Protein AF-A0A3B9KKQ2-F1 (afdb_monomer)

Radius of gyration: 19.13 Å; Cα contacts (8 Å, |Δi|>4): 132; chains: 1; bounding box: 56×19×52 Å

Mean predicted aligned error: 7.66 Å

Solvent-accessible surface area (backbone atoms only — not comparable to full-atom values): 7294 Å² total; per-residue (Å²): 115,71,68,62,52,52,54,50,54,58,45,51,66,55,45,52,62,51,46,59,61,45,52,60,56,36,55,52,54,27,50,50,28,54,50,54,45,50,53,54,51,68,71,40,58,75,87,54,34,62,64,48,51,53,52,43,59,73,70,48,64,61,31,66,59,41,28,50,30,12,67,77,36,10,32,49,18,49,32,32,45,74,73,68,38,49,72,63,13,51,54,21,47,75,40,29,91,71,50,55,30,34,57,52,22,53,62,44,28,72,58,31,40,30,55,35,30,48,51,38,35,52,51,45,50,57,50,51,50,52,62,64,74,71,57,79,86,78,126

Structure (mmCIF, N/CA/C/O backbone):
data_AF-A0A3B9KKQ2-F1
#
_entry.id   AF-A0A3B9KKQ2-F1
#
loop_
_atom_site.group_PDB
_atom_site.id
_atom_site.type_symbol
_atom_site.label_atom_id
_atom_site.label_alt_id
_atom_site.label_comp_id
_atom_site.label_asym_id
_atom_site.label_entity_id
_atom_site.label_seq_id
_atom_site.pdbx_PDB_ins_code
_atom_site.Cartn_x
_atom_site.Cartn_y
_atom_site.Cartn_z
_atom_site.occupancy
_atom_site.B_iso_or_equiv
_atom_site.auth_seq_id
_atom_site.auth_comp_id
_atom_site.auth_asym_id
_atom_site.auth_atom_id
_atom_site.pdbx_PDB_model_num
ATOM 1 N N . MET A 1 1 ? 23.965 -4.608 -26.147 1.00 58.00 1 MET A N 1
ATOM 2 C CA . MET A 1 1 ? 24.424 -5.516 -25.067 1.00 58.00 1 MET A CA 1
ATOM 3 C C . MET A 1 1 ? 25.294 -4.781 -24.037 1.00 58.00 1 MET A C 1
ATOM 5 O O . MET A 1 1 ? 24.938 -4.797 -22.869 1.00 58.00 1 MET A O 1
ATOM 9 N N . MET A 1 2 ? 26.337 -4.043 -24.449 1.00 56.88 2 MET A N 1
ATOM 10 C CA . MET A 1 2 ? 27.232 -3.281 -23.548 1.00 56.88 2 MET A CA 1
ATOM 11 C C . MET A 1 2 ? 26.557 -2.102 -22.803 1.00 56.88 2 MET A C 1
ATOM 13 O O . MET A 1 2 ? 26.773 -1.895 -21.614 1.00 56.88 2 MET A O 1
ATOM 17 N N . THR A 1 3 ? 25.683 -1.351 -23.479 1.00 56.69 3 THR A N 1
ATOM 18 C CA . THR A 1 3 ? 24.988 -0.169 -22.925 1.00 56.69 3 THR A CA 1
ATOM 19 C C . THR A 1 3 ? 23.942 -0.512 -21.864 1.00 56.69 3 THR A C 1
ATOM 21 O O . THR A 1 3 ? 23.770 0.222 -20.895 1.00 56.69 3 THR A O 1
ATOM 24 N N . VAL A 1 4 ? 23.272 -1.656 -22.010 1.00 57.59 4 VAL A N 1
ATOM 25 C CA . VAL A 1 4 ? 22.282 -2.158 -21.044 1.00 57.59 4 VAL A CA 1
ATOM 26 C C . VAL A 1 4 ? 22.970 -2.567 -19.741 1.00 57.59 4 VAL A C 1
ATOM 28 O O . VAL A 1 4 ? 22.483 -2.250 -18.662 1.00 57.59 4 VAL A O 1
ATOM 31 N N . PHE A 1 5 ? 24.139 -3.202 -19.839 1.00 59.34 5 PHE A N 1
ATOM 32 C CA . PHE A 1 5 ? 24.921 -3.645 -18.685 1.00 59.34 5 PHE A CA 1
ATOM 33 C C . PHE A 1 5 ? 25.520 -2.471 -17.899 1.00 59.34 5 PHE A C 1
ATOM 35 O O . PHE A 1 5 ? 25.450 -2.434 -16.673 1.00 59.34 5 PHE A O 1
ATOM 42 N N . PHE A 1 6 ? 26.035 -1.462 -18.605 1.00 60.22 6 PHE A N 1
ATOM 43 C CA . PHE A 1 6 ? 26.550 -0.243 -17.980 1.00 60.22 6 PHE A CA 1
ATOM 44 C C . PHE A 1 6 ? 25.439 0.560 -17.283 1.00 60.22 6 PHE A C 1
ATOM 46 O O . PHE A 1 6 ? 25.603 0.993 -16.143 1.00 60.22 6 PHE A O 1
ATOM 53 N N . ALA A 1 7 ? 24.260 0.672 -17.909 1.00 58.16 7 ALA A N 1
ATOM 54 C CA . ALA A 1 7 ? 23.091 1.284 -17.283 1.00 58.16 7 ALA A CA 1
ATOM 55 C C . ALA A 1 7 ? 22.634 0.519 -16.028 1.00 58.16 7 ALA A C 1
ATOM 57 O O . ALA A 1 7 ? 22.201 1.140 -15.063 1.00 58.16 7 ALA A O 1
ATOM 58 N N . LEU A 1 8 ? 22.749 -0.811 -16.008 1.00 62.00 8 LEU A N 1
ATOM 59 C CA . LEU A 1 8 ? 22.417 -1.640 -14.846 1.00 62.00 8 LEU A CA 1
ATOM 60 C C . LEU A 1 8 ? 23.370 -1.446 -13.667 1.00 62.00 8 LEU A C 1
ATOM 62 O O . LEU A 1 8 ? 22.923 -1.363 -12.523 1.00 62.00 8 LEU A O 1
ATOM 66 N N . LEU A 1 9 ? 24.665 -1.334 -13.951 1.00 65.25 9 LEU A N 1
ATOM 67 C CA . LEU A 1 9 ? 25.703 -1.182 -12.935 1.00 65.25 9 LEU A CA 1
ATOM 68 C C . LEU A 1 9 ? 25.638 0.204 -12.280 1.00 65.25 9 LEU A C 1
ATOM 70 O O . LEU A 1 9 ? 25.595 0.304 -11.055 1.00 65.25 9 LEU A O 1
ATOM 74 N N . VAL A 1 10 ? 25.504 1.264 -13.084 1.00 62.69 10 VAL A N 1
ATOM 75 C CA . VAL A 1 10 ? 25.286 2.632 -12.579 1.00 62.69 10 VAL A CA 1
ATOM 76 C C . VAL A 1 10 ? 23.979 2.717 -11.772 1.00 62.69 10 VAL A C 1
ATOM 78 O O . VAL A 1 10 ? 23.928 3.384 -10.740 1.00 62.69 10 VAL A O 1
ATOM 81 N N . ARG A 1 11 ? 22.933 1.978 -12.172 1.00 63.66 11 ARG A N 1
ATOM 82 C CA . ARG A 1 11 ? 21.653 1.904 -11.443 1.00 63.66 11 ARG A CA 1
ATOM 83 C C . ARG A 1 11 ? 21.760 1.199 -10.095 1.00 63.66 11 ARG A C 1
ATOM 85 O O . ARG A 1 11 ? 21.171 1.689 -9.139 1.00 63.66 11 ARG A O 1
ATOM 92 N N . ALA A 1 12 ? 22.501 0.098 -9.982 1.00 67.19 12 ALA A N 1
ATOM 93 C CA . ALA A 1 12 ? 22.701 -0.576 -8.698 1.00 67.19 12 ALA A CA 1
ATOM 94 C C . ALA A 1 12 ? 23.424 0.340 -7.694 1.00 67.19 12 ALA A C 1
ATOM 96 O O . ALA A 1 12 ? 22.989 0.470 -6.551 1.00 67.19 12 ALA A O 1
ATOM 97 N 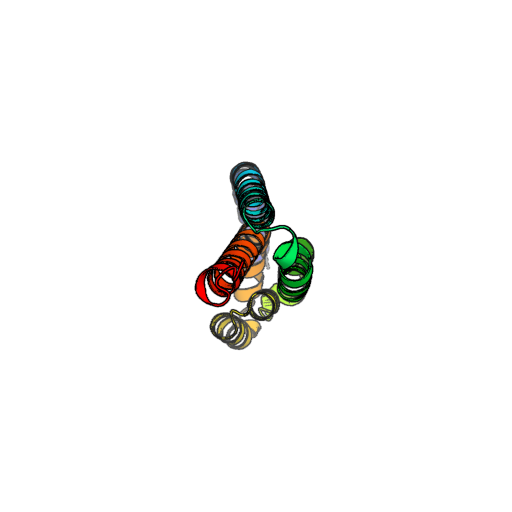N . VAL A 1 13 ? 24.460 1.051 -8.150 1.00 75.06 13 VAL A N 1
ATOM 98 C CA . VAL A 1 13 ? 25.261 1.960 -7.314 1.00 75.06 13 VAL A CA 1
ATOM 99 C C . VAL A 1 13 ? 24.451 3.162 -6.812 1.00 75.06 13 VAL A C 1
ATOM 101 O O . VAL A 1 13 ? 24.671 3.603 -5.690 1.00 75.06 13 VAL A O 1
ATOM 104 N N . VAL A 1 14 ? 23.482 3.660 -7.589 1.00 69.81 14 VAL A N 1
ATOM 105 C CA . VAL A 1 14 ? 22.593 4.769 -7.181 1.00 69.81 14 VAL A CA 1
ATOM 106 C C . VAL A 1 14 ? 21.409 4.282 -6.330 1.00 69.81 14 VAL A C 1
ATOM 108 O O . VAL A 1 14 ? 21.003 4.953 -5.381 1.00 69.81 14 VAL A O 1
ATOM 111 N N . MET A 1 15 ? 20.873 3.093 -6.616 1.00 66.12 15 MET A N 1
ATOM 112 C CA . MET A 1 15 ? 19.725 2.527 -5.897 1.00 66.12 15 MET A CA 1
ATOM 113 C C . MET A 1 15 ? 20.062 2.069 -4.478 1.00 66.12 15 MET A C 1
ATOM 115 O O . MET A 1 15 ? 19.216 2.198 -3.604 1.00 66.12 15 MET A O 1
ATOM 119 N N . ILE A 1 16 ? 21.269 1.562 -4.219 1.00 73.06 16 ILE A N 1
ATOM 120 C CA . ILE A 1 16 ? 21.693 1.091 -2.887 1.00 73.06 16 ILE A CA 1
ATOM 121 C C . ILE A 1 16 ? 21.696 2.212 -1.819 1.00 73.06 16 ILE A C 1
ATOM 123 O O . ILE A 1 16 ? 21.090 2.020 -0.762 1.00 73.06 16 ILE A O 1
ATOM 127 N N . PRO A 1 17 ? 22.309 3.392 -2.045 1.00 72.56 17 PRO A N 1
ATOM 128 C CA . PRO A 1 17 ? 22.261 4.489 -1.077 1.00 72.56 17 PRO A CA 1
ATOM 129 C C . PRO A 1 17 ? 20.850 5.079 -0.937 1.00 72.56 17 PRO A C 1
ATOM 131 O O . PRO A 1 17 ? 20.416 5.358 0.181 1.00 72.56 17 PRO A O 1
ATOM 134 N N . ILE A 1 18 ? 20.089 5.187 -2.033 1.00 68.75 18 ILE A N 1
ATOM 135 C CA . ILE A 1 18 ? 18.674 5.598 -1.991 1.00 68.75 18 ILE A CA 1
ATOM 136 C C . ILE A 1 18 ? 17.839 4.593 -1.183 1.00 68.75 18 ILE A C 1
ATOM 138 O O . ILE A 1 18 ? 17.036 4.992 -0.344 1.00 68.75 18 ILE A O 1
ATOM 142 N N . PHE A 1 19 ? 18.074 3.294 -1.361 1.00 73.00 19 PHE A N 1
ATOM 143 C CA . PHE A 1 19 ? 17.420 2.222 -0.616 1.00 73.00 19 PHE A CA 1
ATOM 144 C C . PHE A 1 19 ? 17.679 2.327 0.887 1.00 73.00 19 PHE A C 1
ATOM 146 O O . PHE A 1 19 ? 16.737 2.216 1.670 1.00 73.00 19 PHE A O 1
ATOM 153 N N . LEU A 1 20 ? 18.921 2.585 1.307 1.00 69.56 20 LEU A N 1
ATOM 154 C CA . LEU A 1 20 ? 19.248 2.743 2.727 1.00 69.56 20 LEU A CA 1
ATOM 155 C C . LEU A 1 20 ? 18.565 3.970 3.349 1.00 69.56 20 LEU A C 1
ATOM 157 O O . LEU A 1 20 ? 18.068 3.889 4.476 1.00 69.56 20 LEU A O 1
ATOM 161 N N . LEU A 1 21 ? 18.478 5.080 2.610 1.00 68.06 21 LEU A N 1
ATOM 162 C CA . LEU A 1 21 ? 17.796 6.292 3.076 1.00 68.06 21 LEU A CA 1
ATOM 163 C C . LEU A 1 21 ? 16.272 6.139 3.123 1.00 68.06 21 LEU A C 1
ATOM 165 O O . LEU A 1 21 ? 15.632 6.653 4.041 1.00 68.06 21 LEU A O 1
ATOM 169 N N . ILE A 1 22 ? 15.690 5.424 2.160 1.00 68.25 22 ILE A N 1
ATOM 170 C CA . ILE A 1 22 ? 14.247 5.176 2.094 1.00 68.25 22 ILE A CA 1
ATOM 171 C C . ILE A 1 22 ? 13.833 4.168 3.167 1.00 68.25 22 ILE A C 1
ATOM 173 O O . ILE A 1 22 ? 12.875 4.415 3.892 1.00 68.25 22 ILE A O 1
ATOM 177 N N . LYS A 1 23 ? 14.595 3.082 3.353 1.00 78.19 23 LYS A N 1
ATOM 178 C CA . LYS A 1 23 ? 14.268 2.003 4.297 1.00 78.19 23 LYS A CA 1
ATOM 179 C C . LYS A 1 23 ? 14.066 2.511 5.729 1.00 78.19 23 LYS A C 1
ATOM 181 O O . LYS A 1 23 ? 13.158 2.038 6.406 1.00 78.19 23 LYS A O 1
ATOM 186 N N . SER A 1 24 ? 14.868 3.472 6.195 1.00 73.31 24 SER A N 1
ATOM 187 C CA . SER A 1 24 ? 14.740 4.006 7.562 1.00 73.31 24 SER A CA 1
ATOM 188 C C . SER A 1 24 ? 13.445 4.805 7.765 1.00 73.31 24 SER A C 1
ATOM 190 O O . SER A 1 24 ? 12.708 4.553 8.721 1.00 73.31 24 SER A O 1
ATOM 192 N N . LYS A 1 25 ? 13.125 5.717 6.840 1.00 78.25 25 LYS A N 1
ATOM 193 C CA . LYS A 1 25 ? 11.899 6.531 6.880 1.00 78.25 25 LYS A CA 1
ATOM 194 C C . LYS A 1 25 ? 10.649 5.688 6.649 1.00 78.25 25 LYS A C 1
ATOM 196 O O . LYS A 1 25 ? 9.638 5.886 7.319 1.00 78.25 25 LYS A O 1
ATOM 201 N N . ASP A 1 26 ? 10.741 4.720 5.750 1.00 81.31 26 ASP A N 1
ATOM 202 C CA . ASP A 1 26 ? 9.619 3.883 5.358 1.00 81.31 26 ASP A CA 1
ATOM 203 C C . ASP A 1 26 ? 9.195 2.923 6.475 1.00 81.31 26 ASP A C 1
ATOM 205 O O . ASP A 1 26 ? 8.007 2.771 6.757 1.00 81.31 26 ASP A O 1
ATOM 209 N N . ILE A 1 27 ? 10.152 2.335 7.197 1.00 82.06 27 ILE A N 1
ATOM 210 C CA . ILE A 1 27 ? 9.837 1.491 8.357 1.00 82.06 27 ILE A CA 1
ATOM 211 C C . ILE A 1 27 ? 9.170 2.319 9.464 1.00 82.06 27 ILE A C 1
ATOM 213 O O . ILE A 1 27 ? 8.212 1.852 10.082 1.00 82.06 27 ILE A O 1
ATOM 217 N N . ALA A 1 28 ? 9.634 3.551 9.700 1.00 88.06 28 ALA A N 1
ATOM 218 C CA . ALA A 1 28 ? 9.018 4.444 10.679 1.00 88.06 28 ALA A CA 1
ATOM 219 C C . ALA A 1 28 ? 7.583 4.834 10.278 1.00 88.06 28 ALA A C 1
ATOM 221 O O . ALA A 1 28 ? 6.669 4.750 11.097 1.00 88.06 28 ALA A O 1
ATOM 222 N N . ALA A 1 29 ? 7.361 5.187 9.008 1.00 87.56 29 ALA A N 1
ATOM 223 C CA . ALA A 1 29 ? 6.039 5.538 8.491 1.00 87.56 29 ALA A CA 1
ATOM 224 C C . ALA A 1 29 ? 5.053 4.356 8.528 1.00 87.56 29 ALA A C 1
ATOM 226 O O . ALA A 1 29 ? 3.880 4.542 8.855 1.00 87.56 29 ALA A O 1
ATOM 227 N N . ALA A 1 30 ? 5.518 3.137 8.232 1.00 87.75 30 ALA A N 1
ATOM 228 C CA . ALA A 1 30 ? 4.693 1.934 8.322 1.00 87.75 30 ALA A CA 1
ATOM 229 C C . ALA A 1 30 ? 4.278 1.628 9.773 1.00 87.75 30 ALA A C 1
ATOM 231 O O . ALA A 1 30 ? 3.103 1.368 10.027 1.00 87.75 30 ALA A O 1
ATOM 232 N N . LYS A 1 31 ? 5.208 1.743 10.733 1.00 90.06 31 LYS A N 1
ATOM 233 C CA . LYS A 1 31 ? 4.906 1.565 12.164 1.00 90.06 31 LYS A CA 1
ATOM 234 C C . LYS A 1 31 ? 3.917 2.605 12.690 1.00 90.06 31 LYS A C 1
ATOM 236 O O . LYS A 1 31 ? 2.997 2.242 13.415 1.00 90.06 31 LYS A O 1
ATOM 241 N N . LEU A 1 32 ? 4.072 3.870 12.295 1.00 91.81 32 LEU A N 1
ATOM 242 C CA . LEU A 1 32 ? 3.147 4.943 12.674 1.00 91.81 32 LEU A CA 1
ATOM 243 C C . LEU A 1 32 ? 1.715 4.655 12.199 1.00 91.81 32 LEU A C 1
ATOM 245 O O . LEU A 1 32 ? 0.756 4.866 12.935 1.00 91.81 32 LEU A O 1
ATOM 249 N N . SER A 1 33 ? 1.569 4.145 10.975 1.00 91.38 33 SER A N 1
ATOM 250 C CA . SER A 1 33 ? 0.276 3.725 10.429 1.00 91.38 33 SER A CA 1
ATOM 251 C C . SER A 1 33 ? -0.360 2.610 11.271 1.00 91.38 33 SER A C 1
ATOM 253 O O . SER A 1 33 ? -1.540 2.695 11.610 1.00 91.38 33 SER A O 1
ATOM 255 N N . ASP A 1 34 ? 0.406 1.579 11.639 1.00 91.31 34 ASP A N 1
ATOM 256 C CA . ASP A 1 34 ? -0.089 0.494 12.499 1.00 91.31 34 ASP A CA 1
ATOM 257 C C . ASP A 1 34 ? -0.485 1.002 13.898 1.00 91.31 34 ASP A C 1
ATOM 259 O O . ASP A 1 34 ? -1.516 0.596 14.441 1.00 91.31 34 ASP A O 1
ATOM 263 N N . GLU A 1 35 ? 0.279 1.944 14.457 1.00 93.75 35 GLU A N 1
ATOM 264 C CA . GLU A 1 35 ? -0.042 2.600 15.726 1.00 93.75 35 GLU A CA 1
ATOM 265 C C . GLU A 1 35 ? -1.341 3.419 15.637 1.00 93.75 35 GLU A C 1
ATOM 267 O O . GLU A 1 35 ? -2.199 3.320 16.516 1.00 93.75 35 GLU A O 1
ATOM 272 N N . ASN A 1 36 ? -1.540 4.178 14.555 1.00 93.00 36 ASN A N 1
ATOM 273 C CA . ASN A 1 36 ? -2.773 4.932 14.321 1.00 93.00 36 ASN A CA 1
ATOM 274 C C . ASN A 1 36 ? -3.998 4.006 14.266 1.00 93.00 36 ASN A C 1
ATOM 276 O O . ASN A 1 36 ? -5.035 4.327 14.848 1.00 93.00 36 ASN A O 1
ATOM 280 N N . ILE A 1 37 ? -3.878 2.844 13.616 1.00 93.00 37 ILE A N 1
ATOM 281 C CA . ILE A 1 37 ? -4.940 1.828 13.576 1.00 93.00 37 ILE A CA 1
ATOM 282 C C . ILE A 1 37 ? -5.222 1.289 14.984 1.00 93.00 37 ILE A C 1
ATOM 284 O O . ILE A 1 37 ? -6.384 1.197 15.378 1.00 93.00 37 ILE A O 1
ATOM 288 N N . ALA A 1 38 ? -4.186 0.974 15.767 1.00 93.38 38 ALA A N 1
ATOM 289 C CA . ALA A 1 38 ? -4.350 0.497 17.142 1.00 93.38 38 ALA A CA 1
ATOM 290 C C . ALA A 1 38 ? -5.052 1.537 18.034 1.00 93.38 38 ALA A C 1
ATOM 292 O O . ALA A 1 38 ? -5.961 1.197 18.791 1.00 93.38 38 ALA A O 1
ATOM 293 N N . ARG A 1 39 ? -4.697 2.821 17.894 1.00 92.31 39 ARG A N 1
ATOM 294 C CA . ARG A 1 39 ? -5.373 3.928 18.589 1.00 92.31 39 ARG A CA 1
ATOM 295 C C . ARG A 1 39 ? -6.860 4.008 18.219 1.00 92.31 39 ARG A C 1
ATOM 297 O O . ARG A 1 39 ? -7.681 4.176 19.114 1.00 92.31 39 ARG A O 1
ATOM 304 N N . MET A 1 40 ? -7.220 3.824 16.943 1.00 90.38 40 MET A N 1
ATOM 305 C CA . MET A 1 40 ? -8.628 3.780 16.504 1.00 90.38 40 MET A CA 1
ATOM 306 C C . MET A 1 40 ? -9.384 2.589 17.099 1.00 90.38 40 MET A C 1
ATOM 308 O O . MET A 1 40 ? -10.511 2.752 17.554 1.00 90.38 40 MET A O 1
ATOM 312 N N . VAL A 1 41 ? -8.766 1.404 17.128 1.00 91.31 41 VAL A N 1
ATOM 313 C CA . VAL A 1 41 ? -9.361 0.201 17.737 1.00 91.31 41 VAL A CA 1
ATOM 314 C C . VAL A 1 41 ? -9.635 0.422 19.223 1.00 91.31 41 VAL A C 1
ATOM 316 O O . VAL A 1 41 ? -10.722 0.108 19.700 1.00 91.31 41 VAL A O 1
ATOM 319 N N . ASN A 1 42 ? -8.672 0.991 19.948 1.00 90.81 42 ASN A N 1
ATOM 320 C CA . ASN A 1 42 ? -8.802 1.235 21.383 1.00 90.81 42 ASN A CA 1
ATOM 321 C C . ASN A 1 42 ? -9.811 2.348 21.701 1.00 90.81 42 ASN A C 1
ATOM 323 O O . ASN A 1 42 ? -10.476 2.281 22.733 1.00 90.81 42 ASN A O 1
ATOM 327 N N . ALA A 1 43 ? -9.958 3.330 20.806 1.00 89.00 43 ALA A N 1
ATOM 328 C CA . ALA A 1 43 ? -10.955 4.394 20.916 1.00 89.00 43 ALA A CA 1
ATOM 329 C C . ALA A 1 43 ? -12.397 3.907 20.678 1.00 89.00 43 ALA A C 1
ATOM 331 O O . ALA A 1 43 ? -13.341 4.582 21.086 1.00 89.00 43 ALA A O 1
ATOM 332 N N . LEU A 1 44 ? -12.589 2.749 20.032 1.00 86.75 44 LEU A N 1
ATOM 333 C CA . LEU A 1 44 ? -13.915 2.155 19.873 1.00 86.75 44 LEU A CA 1
ATOM 334 C C . LEU A 1 44 ? -14.403 1.539 21.200 1.00 86.75 44 LEU A C 1
ATOM 336 O O . LEU A 1 44 ? -13.615 0.887 21.899 1.00 86.75 44 LEU A O 1
ATOM 340 N N . PRO A 1 45 ? -15.707 1.673 21.523 1.00 84.75 45 PRO A N 1
ATOM 341 C CA . PRO A 1 45 ? -16.314 0.956 22.642 1.00 84.75 45 PRO A CA 1
ATOM 342 C C . PRO A 1 45 ? -16.191 -0.557 22.425 1.00 84.75 45 PRO A C 1
ATOM 344 O O . PRO A 1 45 ? -16.234 -1.019 21.281 1.00 84.75 45 PRO A O 1
ATOM 347 N N . GLU A 1 46 ? -16.039 -1.323 23.510 1.00 88.38 46 GLU A N 1
ATOM 348 C CA . GLU A 1 46 ? -15.669 -2.749 23.450 1.00 88.38 46 GLU A CA 1
ATOM 349 C C . GLU A 1 46 ? -16.598 -3.577 22.556 1.00 88.38 46 GLU A C 1
ATOM 351 O O . GLU A 1 46 ? -16.128 -4.385 21.757 1.00 88.38 46 GLU A O 1
ATOM 356 N N . GLU A 1 47 ? -17.896 -3.280 22.602 1.00 86.56 47 GLU A N 1
ATOM 357 C CA . GLU A 1 47 ? -18.941 -3.898 21.781 1.00 86.56 47 GLU A CA 1
ATOM 358 C C . GLU A 1 47 ? -18.640 -3.842 20.270 1.00 86.56 47 GLU A C 1
ATOM 360 O O . GLU A 1 47 ? -18.876 -4.799 19.532 1.00 86.56 47 GLU A O 1
ATOM 365 N N . LYS A 1 48 ? -18.069 -2.731 19.788 1.00 87.62 48 LYS A N 1
ATOM 366 C CA . LYS A 1 48 ? -17.830 -2.492 18.355 1.00 87.62 48 LYS A CA 1
ATOM 367 C C . LYS A 1 48 ? -16.451 -2.963 17.888 1.00 87.62 48 LYS A C 1
ATOM 369 O O . LYS A 1 48 ? -16.210 -3.001 16.680 1.00 87.62 48 LYS A O 1
ATOM 374 N N . ARG A 1 49 ? -15.547 -3.343 18.800 1.00 89.00 49 ARG A N 1
ATOM 375 C CA . ARG A 1 49 ? -14.163 -3.726 18.461 1.00 89.00 49 ARG A CA 1
ATOM 376 C C . ARG A 1 49 ? -14.113 -4.999 17.627 1.00 89.00 49 ARG A C 1
ATOM 378 O O . ARG A 1 49 ? -13.468 -5.018 16.585 1.00 89.00 49 ARG A O 1
ATOM 385 N N . THR A 1 50 ? -14.819 -6.044 18.040 1.00 89.19 50 THR A N 1
ATOM 386 C CA . THR A 1 50 ? -14.810 -7.352 17.368 1.00 89.19 50 THR A CA 1
ATOM 387 C C . THR A 1 50 ? -15.308 -7.289 15.918 1.00 89.19 50 THR A C 1
ATOM 389 O O . THR A 1 50 ? -14.574 -7.726 15.025 1.00 89.19 50 THR A O 1
ATOM 392 N N . PRO A 1 51 ? -16.490 -6.704 15.619 1.00 89.00 51 PRO A N 1
ATOM 393 C CA . PRO A 1 51 ? -16.944 -6.587 14.235 1.00 89.00 51 PRO A CA 1
ATOM 394 C C . PRO A 1 51 ? -16.054 -5.642 13.416 1.00 89.00 51 PRO A C 1
ATOM 396 O O . PRO A 1 51 ? -15.781 -5.930 12.250 1.00 89.00 51 PRO A O 1
ATOM 399 N N . PHE A 1 52 ? -15.531 -4.568 14.020 1.00 89.38 52 PHE A N 1
ATOM 400 C CA . PHE A 1 52 ? -14.572 -3.684 13.357 1.00 89.38 52 PHE A CA 1
ATOM 401 C C . PHE A 1 52 ? -13.290 -4.425 12.960 1.00 89.38 52 PHE A C 1
ATOM 403 O O . PHE A 1 52 ? -12.859 -4.330 11.814 1.00 89.38 52 PHE A O 1
ATOM 410 N N . LEU A 1 53 ? -12.694 -5.198 13.873 1.00 91.00 53 LEU A N 1
ATOM 411 C CA . LEU A 1 53 ? -11.471 -5.963 13.618 1.00 91.00 53 LEU A CA 1
ATOM 412 C C . LEU A 1 53 ? -11.677 -7.022 12.534 1.00 91.00 53 LEU A C 1
ATOM 414 O O . LEU A 1 53 ? -10.795 -7.219 11.696 1.00 91.00 53 LEU A O 1
ATOM 418 N N . MET A 1 54 ? -12.847 -7.662 12.503 1.00 90.50 54 MET A N 1
ATOM 419 C CA . MET A 1 54 ? -13.211 -8.597 11.441 1.00 90.50 54 MET A CA 1
ATOM 420 C C . MET A 1 54 ? -13.269 -7.899 10.073 1.00 90.50 54 MET A C 1
ATOM 422 O O . MET A 1 54 ? -12.685 -8.389 9.102 1.00 90.50 54 MET A O 1
ATOM 426 N N . GLN A 1 55 ? -13.920 -6.731 9.993 1.00 91.56 55 GLN A N 1
ATOM 427 C CA . GLN A 1 55 ? -13.978 -5.943 8.757 1.00 91.56 55 GLN A CA 1
ATOM 428 C C . GLN A 1 55 ? -12.601 -5.416 8.346 1.00 91.56 55 GLN A C 1
ATOM 430 O O . GLN A 1 55 ? -12.239 -5.493 7.171 1.00 91.56 55 GLN A O 1
ATOM 435 N N . LEU A 1 56 ? -11.808 -4.944 9.309 1.00 92.00 56 LEU A N 1
ATOM 436 C CA . LEU A 1 56 ? -10.453 -4.465 9.083 1.00 92.00 56 LEU A CA 1
ATOM 437 C C . LEU A 1 56 ? -9.564 -5.576 8.524 1.00 92.00 56 LEU A C 1
ATOM 439 O O . LEU A 1 56 ? -8.884 -5.357 7.528 1.00 92.00 56 LEU A O 1
ATOM 443 N N . ASN A 1 57 ? -9.586 -6.769 9.121 1.00 92.88 57 ASN A N 1
ATOM 444 C CA .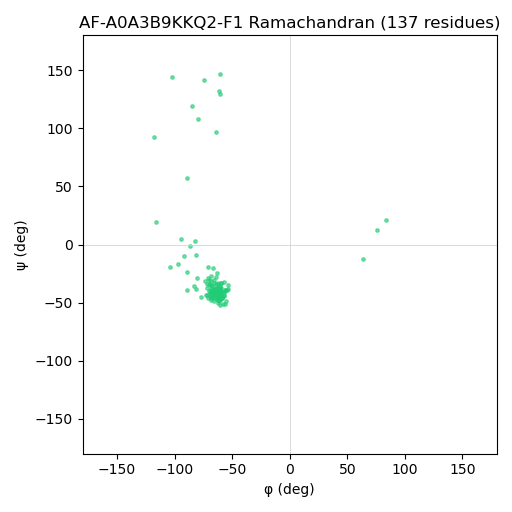 ASN A 1 57 ? -8.788 -7.903 8.654 1.00 92.88 57 ASN A CA 1
ATOM 445 C C . ASN A 1 57 ? -9.167 -8.296 7.214 1.00 92.88 57 ASN A C 1
ATOM 447 O O . ASN A 1 57 ? -8.292 -8.521 6.383 1.00 92.88 57 ASN A O 1
ATOM 451 N N . LYS A 1 58 ? -10.461 -8.247 6.871 1.00 93.00 58 LYS A N 1
ATOM 452 C CA . LYS A 1 58 ? -10.943 -8.513 5.506 1.00 93.00 58 LYS A CA 1
ATOM 453 C C . LYS A 1 58 ? -10.390 -7.532 4.462 1.00 93.00 58 LYS A C 1
ATOM 455 O O . LYS A 1 58 ? -10.096 -7.938 3.337 1.00 93.00 58 LYS A O 1
ATOM 460 N N . VAL A 1 59 ? -10.278 -6.244 4.795 1.00 91.44 59 VAL A N 1
ATOM 461 C CA . VAL A 1 59 ? -9.786 -5.217 3.853 1.00 91.44 59 VAL A CA 1
ATOM 462 C C . VAL A 1 59 ? -8.269 -5.031 3.900 1.00 91.44 59 VAL A C 1
ATOM 464 O O . VAL A 1 59 ? -7.688 -4.583 2.908 1.00 91.44 59 VAL A O 1
ATOM 467 N N . LYS A 1 60 ? -7.626 -5.387 5.020 1.00 93.19 60 LYS A N 1
ATOM 468 C CA . LYS A 1 60 ? -6.188 -5.229 5.247 1.00 93.19 60 LYS A CA 1
ATOM 469 C C . LYS A 1 60 ? -5.400 -6.025 4.213 1.00 93.19 60 LYS A C 1
ATOM 471 O O . LYS A 1 60 ? -5.619 -7.212 3.984 1.00 93.19 60 LYS A O 1
ATOM 476 N N . LYS A 1 61 ? -4.445 -5.351 3.589 1.00 92.81 61 LYS A N 1
ATOM 477 C CA . LYS A 1 61 ? -3.521 -5.929 2.616 1.00 92.81 61 LYS A CA 1
ATOM 478 C C . LYS A 1 61 ? -2.167 -6.168 3.263 1.00 92.81 61 LYS A C 1
ATOM 480 O O . LYS A 1 61 ? -1.731 -5.385 4.106 1.00 92.81 61 LYS A O 1
ATOM 485 N N . ASN A 1 62 ? -1.500 -7.250 2.875 1.00 92.31 62 ASN A N 1
ATOM 486 C CA . ASN A 1 62 ? -0.188 -7.590 3.403 1.00 92.31 62 ASN A CA 1
ATOM 487 C C . ASN A 1 62 ? 0.899 -6.837 2.608 1.00 92.31 62 ASN A C 1
ATOM 489 O O . ASN A 1 62 ? 1.015 -7.054 1.397 1.00 92.31 62 ASN A O 1
ATOM 493 N N . PRO A 1 63 ? 1.701 -5.970 3.260 1.00 89.19 63 PRO A N 1
ATOM 494 C CA . PRO A 1 63 ? 2.782 -5.237 2.604 1.00 89.19 63 PRO A CA 1
ATOM 495 C C . PRO A 1 63 ? 3.789 -6.154 1.907 1.00 89.19 63 PRO A C 1
ATOM 497 O O . PRO A 1 63 ? 4.208 -5.869 0.789 1.00 89.19 63 PRO A O 1
ATOM 500 N N . THR A 1 64 ? 4.128 -7.289 2.520 1.00 88.25 64 THR A N 1
ATOM 501 C CA . THR A 1 64 ? 5.087 -8.252 1.964 1.00 88.25 64 THR A CA 1
ATOM 502 C C . THR A 1 64 ? 4.573 -8.860 0.665 1.00 88.25 64 THR A C 1
ATOM 504 O O . THR A 1 64 ? 5.314 -8.960 -0.309 1.00 88.25 64 THR A O 1
ATOM 507 N N . THR A 1 65 ? 3.284 -9.211 0.614 1.00 90.44 65 THR A N 1
ATOM 508 C CA . THR A 1 65 ? 2.650 -9.732 -0.604 1.00 90.44 65 THR A CA 1
ATOM 509 C C . THR A 1 65 ? 2.670 -8.693 -1.719 1.00 90.44 65 THR A C 1
ATOM 511 O O . THR A 1 65 ? 2.992 -9.035 -2.854 1.00 90.44 65 THR A O 1
ATOM 514 N N . ALA A 1 66 ? 2.398 -7.423 -1.401 1.00 91.25 66 ALA A N 1
ATOM 515 C CA . ALA A 1 66 ? 2.479 -6.339 -2.376 1.00 91.25 66 ALA A CA 1
ATOM 516 C C . ALA A 1 66 ? 3.895 -6.226 -2.972 1.00 91.25 66 ALA A C 1
ATOM 518 O O . ALA A 1 66 ? 4.039 -6.135 -4.191 1.00 91.25 66 ALA A O 1
ATOM 519 N N . VAL A 1 67 ? 4.938 -6.269 -2.131 1.00 89.44 67 VAL A N 1
ATOM 520 C CA . VAL A 1 67 ? 6.346 -6.210 -2.574 1.00 89.44 67 VAL A CA 1
ATOM 521 C C . VAL A 1 67 ? 6.689 -7.401 -3.461 1.00 89.44 67 VAL A C 1
ATOM 523 O O . VAL A 1 67 ? 7.296 -7.227 -4.514 1.00 89.44 67 VAL A O 1
ATOM 526 N N . LEU A 1 68 ? 6.249 -8.600 -3.077 1.00 88.12 68 LEU A N 1
ATOM 527 C CA . LEU A 1 68 ? 6.468 -9.813 -3.859 1.00 88.12 68 LEU A CA 1
ATOM 528 C C . LEU A 1 68 ? 5.822 -9.700 -5.248 1.00 88.12 68 LEU A C 1
ATOM 530 O O . LEU A 1 68 ? 6.463 -9.967 -6.261 1.00 88.12 68 LEU A O 1
ATOM 534 N N . LEU A 1 69 ? 4.585 -9.203 -5.311 1.00 89.06 69 LEU A N 1
ATOM 535 C CA . LEU A 1 69 ? 3.893 -8.924 -6.570 1.00 89.06 69 LEU A CA 1
ATOM 536 C C . LEU A 1 69 ? 4.641 -7.898 -7.430 1.00 89.06 69 LEU A C 1
ATOM 538 O O . LEU A 1 69 ? 4.677 -8.049 -8.647 1.00 89.06 69 LEU A O 1
ATOM 542 N N . ALA A 1 70 ? 5.257 -6.882 -6.825 1.00 88.75 70 ALA A N 1
ATOM 543 C CA . ALA A 1 70 ? 6.017 -5.868 -7.557 1.00 88.75 70 ALA A CA 1
ATOM 544 C C . ALA A 1 70 ? 7.364 -6.390 -8.083 1.00 88.75 70 ALA A C 1
ATOM 546 O O . ALA A 1 70 ? 7.815 -5.943 -9.136 1.00 88.75 70 ALA A O 1
ATOM 547 N N . LEU A 1 71 ? 7.995 -7.337 -7.383 1.00 82.94 71 LEU A N 1
ATOM 548 C CA . LEU A 1 71 ? 9.251 -7.954 -7.817 1.00 82.94 71 LEU A CA 1
ATOM 549 C C . LEU A 1 71 ? 9.036 -8.996 -8.920 1.00 82.94 71 LEU A C 1
ATOM 551 O O . LEU A 1 71 ? 9.760 -8.987 -9.910 1.00 82.94 71 LEU A O 1
ATOM 555 N N . PHE A 1 72 ? 8.038 -9.870 -8.770 1.00 82.50 72 PHE A N 1
ATOM 556 C CA . PHE A 1 72 ? 7.810 -10.975 -9.707 1.00 82.50 72 PHE A CA 1
ATOM 557 C C . PHE A 1 72 ? 6.884 -10.599 -10.870 1.00 82.50 72 PHE A C 1
ATOM 559 O O . PHE A 1 72 ? 7.126 -10.998 -12.004 1.00 82.50 72 PHE A O 1
ATOM 566 N N . LEU A 1 73 ? 5.831 -9.816 -10.612 1.00 87.75 73 LEU A N 1
ATOM 567 C CA . LEU A 1 73 ? 4.806 -9.431 -11.597 1.00 87.75 73 LEU A CA 1
ATOM 568 C C . LEU A 1 73 ? 4.781 -7.911 -11.858 1.00 87.75 73 LEU A C 1
ATOM 570 O O . LEU A 1 73 ? 3.803 -7.357 -12.371 1.00 87.75 73 LEU A O 1
ATOM 574 N N . GLY A 1 74 ? 5.867 -7.216 -11.529 1.00 83.19 74 GLY A N 1
ATOM 575 C CA . GLY A 1 74 ? 5.966 -5.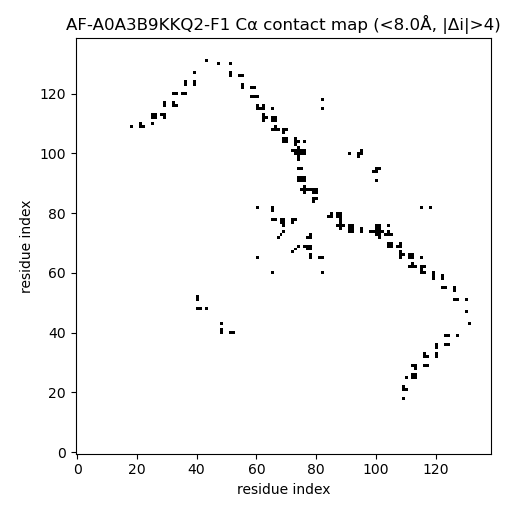770 -11.671 1.00 83.19 74 GLY A CA 1
ATOM 576 C C . GLY A 1 74 ? 5.887 -5.261 -13.112 1.00 83.19 74 GLY A C 1
ATOM 577 O O . GLY A 1 74 ? 5.260 -4.235 -13.362 1.00 83.19 74 GLY A O 1
ATOM 578 N N . GLY A 1 75 ? 6.409 -6.033 -14.072 1.00 82.00 75 GLY A N 1
ATOM 579 C CA . GLY A 1 75 ? 6.313 -5.721 -15.504 1.00 82.00 75 GLY A CA 1
ATOM 580 C C . GLY A 1 75 ? 4.882 -5.701 -16.052 1.00 82.00 75 GLY A C 1
ATOM 581 O O . GLY A 1 75 ? 4.612 -5.003 -17.021 1.00 82.00 75 GLY A O 1
ATOM 582 N N . VAL A 1 76 ? 3.963 -6.419 -15.403 1.00 87.44 76 VAL A N 1
ATOM 583 C CA . VAL A 1 76 ? 2.530 -6.481 -15.746 1.00 87.44 76 VAL A CA 1
ATOM 584 C C . VAL A 1 76 ? 1.717 -5.506 -14.874 1.00 87.44 76 VAL A C 1
ATOM 586 O O . VAL A 1 76 ? 0.588 -5.157 -15.205 1.00 87.44 76 VAL A O 1
ATOM 589 N N . GLY A 1 77 ? 2.286 -5.037 -13.757 1.00 88.75 77 GLY A N 1
ATOM 590 C CA . GLY A 1 77 ? 1.635 -4.117 -12.821 1.00 88.75 77 GLY A CA 1
ATOM 591 C C . GLY A 1 77 ? 0.726 -4.783 -11.785 1.00 88.75 77 GLY A C 1
ATOM 592 O O . G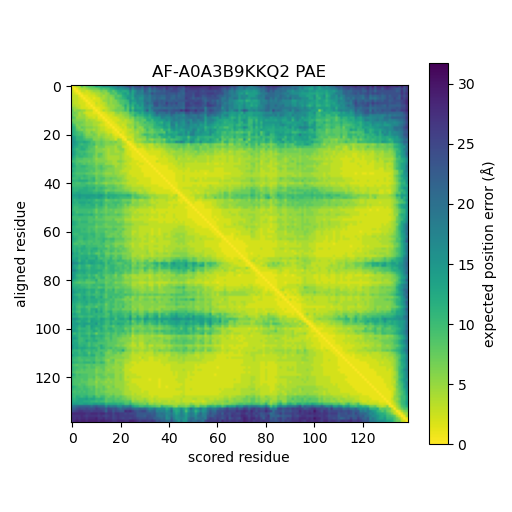LY A 1 77 ? -0.141 -4.113 -11.223 1.00 88.75 77 GLY A O 1
ATOM 593 N N . ALA A 1 78 ? 0.896 -6.080 -11.494 1.00 90.31 78 ALA A N 1
ATOM 594 C CA . ALA A 1 78 ? 0.019 -6.818 -10.569 1.00 90.31 78 ALA A CA 1
ATOM 595 C C . ALA A 1 78 ? -0.055 -6.202 -9.160 1.00 90.31 78 ALA A C 1
ATOM 597 O O . ALA A 1 78 ? -1.104 -6.227 -8.512 1.00 90.31 78 ALA A O 1
ATOM 598 N N . HIS A 1 79 ? 1.031 -5.580 -8.693 1.00 91.75 79 HIS A N 1
ATOM 599 C CA . HIS A 1 79 ? 1.070 -4.876 -7.410 1.00 91.75 79 HIS A CA 1
ATOM 600 C C . HIS A 1 79 ? 0.135 -3.661 -7.352 1.00 91.75 79 HIS A C 1
ATOM 602 O O . HIS A 1 79 ? -0.371 -3.333 -6.278 1.00 91.75 79 HIS A O 1
ATOM 608 N N . LYS A 1 80 ? -0.149 -3.015 -8.492 1.00 90.69 80 LYS A N 1
ATOM 609 C CA . LYS A 1 80 ? -1.134 -1.924 -8.585 1.00 90.69 80 LYS A CA 1
ATOM 610 C C . LYS A 1 80 ? -2.556 -2.448 -8.448 1.00 90.69 80 LYS A C 1
ATOM 612 O O . LYS A 1 80 ? -3.338 -1.880 -7.687 1.00 90.69 80 LYS A O 1
ATOM 617 N N . PHE A 1 81 ? -2.867 -3.561 -9.109 1.00 91.69 81 PHE A N 1
ATOM 618 C CA . PHE A 1 81 ? -4.166 -4.223 -8.976 1.00 91.69 81 PHE A CA 1
ATOM 619 C C . PHE A 1 81 ? -4.410 -4.714 -7.543 1.00 91.69 81 PHE A C 1
ATOM 621 O O . PHE A 1 81 ? -5.502 -4.531 -7.011 1.00 91.69 81 PHE A O 1
ATOM 628 N N . TYR A 1 82 ? -3.380 -5.241 -6.872 1.00 91.19 82 TYR A N 1
ATOM 629 C CA . TYR A 1 82 ? -3.473 -5.681 -5.474 1.00 91.19 82 TYR A CA 1
ATOM 630 C C . TYR A 1 82 ? -3.856 -4.556 -4.500 1.00 91.19 82 TYR A C 1
ATOM 632 O O . TYR A 1 82 ? -4.628 -4.772 -3.563 1.00 91.19 82 TYR A O 1
ATOM 640 N N . LEU A 1 83 ? -3.350 -3.343 -4.743 1.00 89.12 83 LEU A N 1
ATOM 641 C CA . LEU A 1 83 ? -3.671 -2.146 -3.961 1.00 89.12 83 LEU A CA 1
ATOM 642 C C . LEU A 1 83 ? -4.989 -1.469 -4.387 1.00 89.12 83 LEU A C 1
ATOM 644 O O . LEU A 1 83 ? -5.329 -0.422 -3.842 1.00 89.12 83 LEU A O 1
ATOM 648 N N . GLY A 1 84 ? -5.732 -2.033 -5.347 1.00 87.50 84 GLY A N 1
ATOM 649 C CA . GLY A 1 84 ? -6.968 -1.444 -5.878 1.00 87.50 84 GLY A CA 1
ATOM 650 C C . GLY A 1 84 ? -6.747 -0.269 -6.840 1.00 87.50 84 GLY A C 1
ATOM 651 O O . GLY A 1 84 ? -7.690 0.441 -7.174 1.00 87.50 84 GLY A O 1
ATOM 652 N N . GLN A 1 85 ? -5.513 -0.053 -7.308 1.00 88.56 85 GLN A N 1
ATOM 653 C CA . GLN A 1 85 ? -5.147 1.002 -8.260 1.00 88.56 85 GLN A CA 1
ATOM 654 C C . GLN A 1 85 ? -5.280 0.502 -9.708 1.00 88.56 85 GLN A C 1
ATOM 656 O O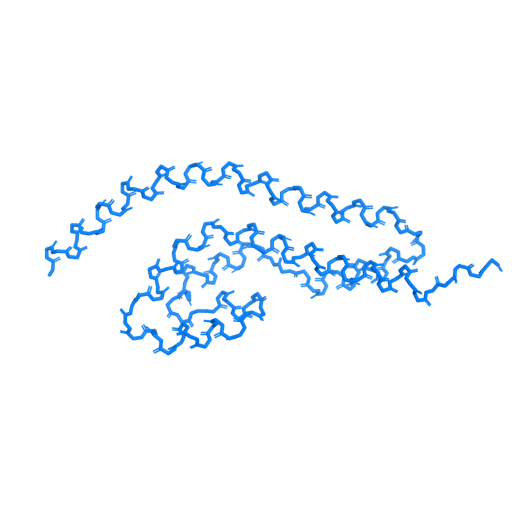 . GLN A 1 85 ? -4.317 0.523 -10.477 1.00 88.56 85 GLN A O 1
ATOM 661 N N . THR A 1 86 ? -6.476 0.036 -10.085 1.00 88.62 86 THR A N 1
ATOM 662 C CA . THR A 1 86 ? -6.744 -0.631 -11.374 1.00 88.62 86 THR A CA 1
ATOM 663 C C . THR A 1 86 ? -6.351 0.224 -12.578 1.00 88.62 86 THR A C 1
ATOM 665 O O . THR A 1 86 ? -5.744 -0.292 -13.510 1.00 88.62 86 THR A O 1
ATOM 668 N N . GLY A 1 87 ? -6.606 1.537 -12.542 1.00 89.88 87 GLY A N 1
ATOM 669 C CA . GLY A 1 87 ? -6.222 2.446 -13.630 1.00 89.88 87 GLY A CA 1
ATOM 670 C C . GLY A 1 87 ? -4.712 2.453 -13.898 1.00 89.88 87 GLY A C 1
ATOM 671 O O . GLY A 1 87 ? -4.287 2.311 -15.040 1.00 89.88 87 GLY A O 1
ATOM 672 N N . LEU A 1 88 ? -3.889 2.518 -12.843 1.00 87.62 88 LEU A N 1
ATOM 673 C CA . LEU A 1 88 ? -2.429 2.432 -12.978 1.00 87.62 88 LEU A CA 1
ATOM 674 C C . LEU A 1 88 ? -1.973 1.029 -13.394 1.00 87.62 88 LEU A C 1
ATOM 676 O O . LEU A 1 88 ? -1.018 0.907 -14.155 1.00 87.62 88 LEU A O 1
ATOM 680 N N . GLY A 1 89 ? -2.659 -0.019 -12.933 1.00 89.75 89 GLY A N 1
ATOM 681 C CA . GLY A 1 89 ? -2.398 -1.390 -13.371 1.00 89.75 89 GLY A CA 1
ATOM 682 C C . GLY A 1 89 ? -2.605 -1.575 -14.876 1.00 89.75 89 GLY A C 1
ATOM 683 O O . GLY A 1 89 ? -1.761 -2.171 -15.538 1.00 89.75 89 GLY A O 1
ATOM 684 N N . ILE A 1 90 ? -3.673 -1.002 -15.440 1.00 91.50 90 ILE A N 1
ATOM 685 C CA . ILE A 1 90 ? -3.949 -1.051 -16.885 1.00 91.50 90 ILE A CA 1
ATOM 686 C C . ILE A 1 90 ? -2.858 -0.323 -17.673 1.00 91.50 90 ILE A C 1
ATOM 688 O O . ILE A 1 90 ? -2.388 -0.841 -18.681 1.00 91.50 90 ILE A O 1
ATOM 692 N N . VAL A 1 91 ? -2.398 0.839 -17.197 1.00 90.00 91 VAL A N 1
ATOM 693 C CA . VAL A 1 91 ? -1.267 1.545 -17.822 1.00 90.00 91 VAL A CA 1
ATOM 694 C C . VAL A 1 91 ? -0.020 0.656 -17.840 1.00 90.00 91 VAL A C 1
ATOM 696 O O . VAL A 1 91 ? 0.623 0.524 -18.877 1.00 90.00 91 VAL A O 1
ATOM 699 N N . TYR A 1 92 ? 0.300 -0.010 -16.728 1.00 88.44 92 TYR A N 1
ATOM 700 C CA . TYR A 1 92 ? 1.437 -0.936 -16.669 1.00 88.44 92 TYR A CA 1
ATOM 701 C C . TYR A 1 92 ? 1.267 -2.110 -17.642 1.00 88.44 92 TYR A C 1
ATOM 703 O O . TYR A 1 92 ? 2.228 -2.483 -18.309 1.00 88.44 92 TYR A O 1
ATOM 711 N N . LEU A 1 93 ? 0.047 -2.634 -17.783 1.00 87.31 93 LEU A N 1
ATOM 712 C CA . LEU A 1 93 ? -0.280 -3.702 -18.724 1.00 87.31 93 LEU A CA 1
ATOM 713 C C . LEU A 1 93 ? -0.083 -3.268 -20.185 1.00 87.31 93 LEU A C 1
ATOM 715 O O . LEU A 1 93 ? 0.500 -4.007 -20.970 1.00 87.31 93 LEU A O 1
ATOM 719 N N . LEU A 1 94 ? -0.512 -2.057 -20.549 1.00 87.56 94 LEU A N 1
ATOM 720 C CA . LEU A 1 94 ? -0.364 -1.527 -21.911 1.00 87.56 94 LEU A CA 1
ATOM 721 C C . LEU A 1 94 ? 1.099 -1.251 -22.280 1.00 87.56 94 LEU A C 1
ATOM 723 O O . LEU A 1 94 ? 1.490 -1.399 -23.436 1.00 87.56 94 LEU A O 1
ATOM 727 N N . PHE A 1 95 ? 1.925 -0.885 -21.299 1.00 83.38 95 PHE A N 1
ATOM 728 C CA . PHE A 1 95 ? 3.355 -0.645 -21.489 1.00 83.38 95 PHE A CA 1
ATOM 729 C C . PHE A 1 95 ? 4.228 -1.872 -21.187 1.00 83.38 95 PHE A C 1
ATOM 731 O O . PHE A 1 95 ? 5.454 -1.760 -21.263 1.00 83.38 95 PHE A O 1
ATOM 738 N N . CYS A 1 96 ? 3.653 -3.043 -20.879 1.00 80.88 96 CYS A N 1
ATOM 739 C CA . CYS A 1 96 ? 4.420 -4.209 -20.418 1.00 80.88 96 CYS A CA 1
ATOM 740 C C . CYS A 1 96 ? 5.479 -4.676 -21.437 1.00 80.88 96 CYS A C 1
ATOM 742 O O . CYS A 1 96 ? 6.587 -5.050 -21.057 1.00 80.88 96 CYS A O 1
ATOM 744 N N . TRP A 1 97 ? 5.193 -4.526 -22.734 1.00 77.25 97 TRP A N 1
ATOM 745 C CA . TRP A 1 97 ? 6.100 -4.825 -23.849 1.00 77.25 97 TRP A CA 1
ATOM 746 C C . TRP A 1 97 ? 7.338 -3.918 -23.931 1.00 77.25 97 TRP A C 1
ATOM 748 O O . TRP A 1 97 ? 8.341 -4.293 -24.530 1.00 77.25 97 TRP A O 1
ATOM 758 N N . THR A 1 98 ? 7.309 -2.737 -23.305 1.00 76.50 98 THR A N 1
ATOM 759 C CA . THR A 1 98 ? 8.455 -1.810 -23.301 1.00 76.50 98 THR A CA 1
ATOM 760 C C . THR A 1 98 ? 9.504 -2.174 -22.254 1.00 76.50 98 THR A C 1
ATOM 762 O O . THR A 1 98 ? 10.582 -1.585 -22.226 1.00 76.50 98 THR A O 1
ATOM 765 N N . THR A 1 99 ? 9.220 -3.131 -21.361 1.00 73.25 99 THR A N 1
ATOM 766 C CA . THR A 1 99 ? 10.056 -3.485 -20.194 1.00 73.25 99 THR A CA 1
ATOM 767 C C . THR A 1 99 ? 10.207 -2.360 -19.153 1.00 73.25 99 THR A C 1
ATOM 769 O O . THR A 1 99 ? 10.633 -2.617 -18.028 1.00 73.25 99 THR A O 1
ATOM 772 N N . ILE A 1 100 ? 9.816 -1.120 -19.477 1.00 78.50 100 ILE A N 1
ATOM 773 C CA . ILE A 1 100 ? 9.839 0.057 -18.597 1.00 78.50 100 ILE A CA 1
ATOM 774 C C . ILE A 1 100 ? 9.029 -0.173 -17.307 1.00 78.50 100 ILE A C 1
ATOM 776 O O . ILE A 1 100 ? 9.562 0.127 -16.236 1.00 78.50 100 ILE A O 1
ATOM 780 N N . PRO A 1 101 ? 7.808 -0.754 -17.338 1.00 80.69 101 PRO A N 1
ATOM 781 C CA . PRO A 1 101 ? 7.032 -0.993 -16.120 1.00 80.69 101 PRO A CA 1
ATOM 782 C C . PRO A 1 101 ? 7.746 -1.902 -15.119 1.00 80.69 101 PRO A C 1
ATOM 784 O O . PRO A 1 101 ? 7.632 -1.678 -13.919 1.00 80.69 101 PRO A O 1
ATOM 787 N N . GLY A 1 102 ? 8.540 -2.866 -15.605 1.00 80.00 102 GLY A N 1
ATOM 788 C CA . GLY A 1 102 ? 9.341 -3.757 -14.763 1.00 80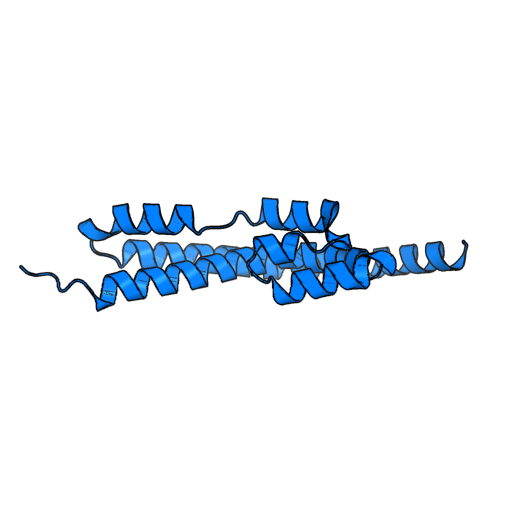.00 102 GLY A CA 1
ATOM 789 C C . GLY A 1 102 ? 10.482 -3.034 -14.042 1.00 80.00 102 GLY A C 1
ATOM 790 O O . GLY A 1 102 ? 10.789 -3.339 -12.893 1.00 80.00 102 GLY A O 1
ATOM 791 N N . TRP A 1 103 ? 11.083 -2.023 -14.678 1.00 75.19 103 TRP A N 1
ATOM 792 C CA . TRP A 1 103 ? 12.083 -1.168 -14.028 1.00 75.19 103 TRP A CA 1
ATOM 793 C C . TRP A 1 103 ? 11.453 -0.279 -12.959 1.00 75.19 103 TRP A C 1
ATOM 795 O O . TRP A 1 103 ? 11.983 -0.162 -11.854 1.00 75.19 103 TRP A O 1
ATOM 805 N N . ILE A 1 104 ? 10.309 0.332 -13.272 1.00 83.38 104 ILE A N 1
ATOM 806 C CA . ILE A 1 104 ? 9.609 1.225 -12.345 1.00 83.38 104 ILE A CA 1
ATOM 807 C C . ILE A 1 104 ? 9.080 0.438 -11.141 1.00 83.38 104 ILE A C 1
ATOM 809 O O . ILE A 1 104 ? 9.229 0.892 -10.008 1.00 83.38 104 ILE A O 1
ATOM 813 N N . SER A 1 105 ? 8.522 -0.756 -11.353 1.00 85.69 105 SER A N 1
ATOM 814 C CA . SER A 1 105 ? 8.001 -1.598 -10.273 1.00 85.69 105 SER A CA 1
ATOM 815 C C . SER A 1 105 ? 9.081 -2.028 -9.284 1.00 85.69 105 SER A C 1
ATOM 817 O O . SER A 1 105 ? 8.798 -2.134 -8.095 1.00 85.69 105 SER A O 1
ATOM 819 N N . LEU A 1 106 ? 10.318 -2.232 -9.749 1.00 82.88 106 LEU A N 1
ATOM 820 C CA . LEU A 1 106 ? 11.454 -2.599 -8.902 1.00 82.88 106 LEU A CA 1
ATOM 821 C C . LEU A 1 106 ? 11.830 -1.445 -7.959 1.00 82.88 106 LEU A C 1
ATOM 823 O O . LEU A 1 106 ? 12.069 -1.663 -6.776 1.00 82.88 106 LEU A O 1
ATOM 827 N N . ILE A 1 107 ? 11.790 -0.205 -8.455 1.00 82.94 107 ILE A N 1
ATOM 828 C CA . ILE A 1 107 ? 11.971 0.998 -7.630 1.00 82.94 107 ILE A CA 1
ATOM 829 C C . ILE A 1 107 ? 10.777 1.176 -6.680 1.00 82.94 107 ILE A C 1
ATOM 831 O O . ILE A 1 107 ? 10.949 1.446 -5.492 1.00 82.94 107 ILE A O 1
ATOM 835 N N . GLU A 1 108 ? 9.552 0.993 -7.179 1.00 85.38 108 GLU A N 1
ATOM 836 C CA . GLU A 1 108 ? 8.342 1.131 -6.369 1.00 85.38 108 GLU A CA 1
ATOM 837 C C . GLU A 1 108 ? 8.221 0.079 -5.268 1.00 85.38 108 GLU A C 1
ATOM 839 O O . GLU A 1 108 ? 7.633 0.389 -4.231 1.00 85.38 108 GLU A O 1
ATOM 844 N N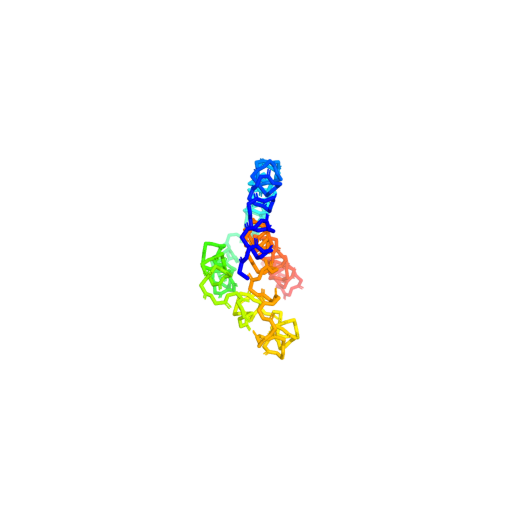 . ALA A 1 109 ? 8.763 -1.126 -5.472 1.00 86.38 109 ALA A N 1
ATOM 845 C CA . ALA A 1 109 ? 8.731 -2.222 -4.509 1.00 86.38 109 ALA A CA 1
ATOM 846 C C . ALA A 1 109 ? 9.289 -1.789 -3.145 1.00 86.38 109 ALA A C 1
ATOM 848 O O . ALA A 1 109 ? 8.747 -2.175 -2.113 1.00 86.38 109 ALA A O 1
ATOM 849 N N . PHE A 1 110 ? 10.300 -0.915 -3.125 1.00 83.75 110 PHE A N 1
ATOM 850 C CA . PHE A 1 110 ? 10.901 -0.422 -1.886 1.00 83.75 110 PHE A CA 1
ATOM 851 C C . PHE A 1 110 ? 9.934 0.421 -1.048 1.00 83.75 110 PHE A C 1
ATOM 853 O O . PHE A 1 110 ? 9.776 0.167 0.144 1.00 83.75 110 PHE A O 1
ATOM 860 N N . SER A 1 111 ? 9.212 1.352 -1.674 1.00 85.25 111 SER A N 1
ATOM 861 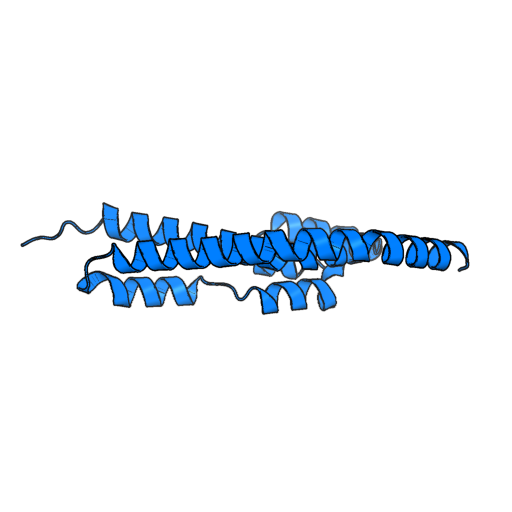C CA . SER A 1 111 ? 8.227 2.198 -0.979 1.00 85.25 111 SER A CA 1
ATOM 862 C C . SER A 1 111 ? 6.836 1.573 -0.880 1.00 85.25 111 SER A C 1
ATOM 864 O O . SER A 1 111 ? 5.908 2.158 -0.310 1.00 85.25 111 SER A O 1
ATOM 866 N N . LEU A 1 112 ? 6.650 0.378 -1.442 1.00 88.94 112 LEU A N 1
ATOM 867 C CA . LEU A 1 112 ? 5.361 -0.300 -1.457 1.00 88.94 112 LEU A CA 1
ATOM 868 C C . LEU A 1 112 ? 4.928 -0.758 -0.063 1.00 88.94 112 LEU A C 1
ATOM 870 O O . LEU A 1 112 ? 3.728 -0.812 0.212 1.00 88.94 112 LEU A O 1
ATOM 874 N N . LEU A 1 113 ? 5.890 -1.017 0.829 1.00 87.62 113 LEU A N 1
ATOM 875 C CA . LEU A 1 113 ? 5.623 -1.335 2.231 1.00 87.62 113 LEU A CA 1
ATOM 876 C C . LEU A 1 113 ? 4.808 -0.220 2.900 1.00 87.62 113 LEU A C 1
ATOM 878 O O . LEU A 1 113 ? 3.733 -0.471 3.447 1.00 87.62 113 LEU A O 1
ATOM 882 N N . VAL A 1 114 ? 5.266 1.027 2.759 1.00 90.69 114 VAL A N 1
ATOM 883 C CA . VAL A 1 114 ? 4.584 2.214 3.297 1.00 90.69 114 VAL A CA 1
ATOM 884 C C . VAL A 1 114 ? 3.271 2.467 2.595 1.00 90.69 114 VAL A C 1
ATOM 886 O O . VAL A 1 114 ? 2.270 2.735 3.253 1.00 90.69 114 VAL A O 1
ATOM 889 N N . LYS A 1 115 ? 3.247 2.376 1.259 1.00 91.25 115 LYS A N 1
ATOM 890 C CA . LYS A 1 115 ? 2.011 2.581 0.490 1.00 91.25 115 LYS A CA 1
ATOM 891 C C . LYS A 1 115 ? 0.921 1.608 0.941 1.00 91.25 115 LYS A C 1
ATOM 893 O O . LYS A 1 115 ? -0.225 2.020 1.099 1.00 91.25 115 LYS A O 1
ATOM 898 N N . THR A 1 116 ? 1.280 0.349 1.195 1.00 92.88 116 THR A N 1
ATOM 899 C CA . THR A 1 116 ? 0.338 -0.668 1.676 1.00 92.88 116 THR A CA 1
ATOM 900 C C . THR A 1 116 ? -0.123 -0.373 3.101 1.00 92.88 116 THR A C 1
ATOM 902 O O . THR A 1 116 ? -1.325 -0.399 3.354 1.00 92.88 116 THR A O 1
ATOM 905 N N . ALA A 1 117 ? 0.798 -0.032 4.011 1.00 93.06 117 ALA A N 1
ATOM 906 C CA . ALA A 1 117 ? 0.460 0.351 5.383 1.00 93.06 117 ALA A CA 1
ATOM 907 C C . ALA A 1 117 ? -0.499 1.555 5.408 1.00 93.06 117 ALA A C 1
ATOM 909 O O . ALA A 1 117 ? -1.602 1.461 5.938 1.00 93.06 117 ALA A O 1
ATOM 910 N N . LYS A 1 118 ? -0.153 2.633 4.699 1.00 93.38 118 LYS A N 1
ATOM 911 C CA . LYS A 1 118 ? -0.979 3.841 4.590 1.00 93.38 118 LYS A CA 1
ATOM 912 C C . LYS A 1 118 ? -2.350 3.565 3.968 1.00 93.38 118 LYS A C 1
ATOM 914 O O . LYS A 1 118 ? -3.348 4.122 4.412 1.00 93.38 118 LYS A O 1
ATOM 919 N N . ASN A 1 119 ? -2.427 2.696 2.958 1.00 93.75 119 ASN A N 1
ATOM 920 C CA . ASN A 1 119 ? -3.708 2.283 2.384 1.00 93.75 119 ASN A CA 1
ATOM 921 C C . ASN A 1 119 ? -4.572 1.533 3.411 1.00 93.75 119 ASN A C 1
ATOM 923 O O . ASN A 1 119 ? -5.768 1.801 3.515 1.00 93.75 119 ASN A O 1
ATOM 927 N N . ASN A 1 120 ? -3.967 0.644 4.206 1.00 94.12 120 ASN A N 1
ATOM 928 C CA . ASN A 1 120 ? -4.659 -0.044 5.297 1.00 94.12 120 ASN A CA 1
ATOM 929 C C . ASN A 1 120 ? -5.153 0.939 6.369 1.00 94.12 120 ASN A C 1
ATOM 931 O O . ASN A 1 120 ? -6.278 0.794 6.839 1.00 94.12 120 ASN A O 1
ATOM 935 N N . GLU A 1 121 ? -4.361 1.957 6.717 1.00 94.19 121 GLU A N 1
ATOM 936 C CA . GLU A 1 121 ? -4.769 3.019 7.645 1.00 94.19 121 GLU A CA 1
ATOM 937 C C . GLU A 1 121 ? -5.956 3.821 7.104 1.00 94.19 121 GLU A C 1
ATOM 939 O O . GLU A 1 121 ? -6.917 4.057 7.832 1.00 94.19 121 GLU A O 1
ATOM 944 N N . THR A 1 122 ? -5.939 4.211 5.826 1.00 93.81 122 THR A N 1
ATOM 945 C CA . THR A 1 122 ? -7.078 4.901 5.203 1.00 93.81 122 THR A CA 1
ATOM 946 C C . THR A 1 122 ? -8.343 4.048 5.268 1.00 93.81 122 THR A C 1
ATOM 948 O O . THR A 1 122 ? -9.393 4.548 5.666 1.00 93.81 122 THR A O 1
ATOM 951 N N . LYS A 1 123 ? -8.249 2.746 4.967 1.00 93.12 123 LYS A N 1
ATOM 952 C CA . LYS A 1 123 ? -9.389 1.826 5.102 1.00 93.12 123 LYS A CA 1
ATOM 953 C C . LYS A 1 123 ? -9.853 1.672 6.548 1.00 93.12 123 LYS A C 1
ATOM 955 O O . LYS A 1 123 ? -11.055 1.667 6.793 1.00 93.12 123 LYS A O 1
ATOM 960 N N . ALA A 1 124 ? -8.937 1.631 7.511 1.00 93.38 124 ALA A N 1
ATOM 961 C CA . ALA A 1 124 ? -9.289 1.634 8.928 1.00 93.38 124 ALA A CA 1
ATOM 962 C C . ALA A 1 124 ? -10.027 2.920 9.337 1.00 93.38 124 ALA A C 1
ATOM 964 O O . ALA A 1 124 ? -11.016 2.839 10.060 1.00 93.38 124 ALA A O 1
ATOM 965 N N . LYS A 1 125 ? -9.604 4.089 8.833 1.00 93.75 125 LYS A N 1
ATOM 966 C CA . LYS A 1 125 ? -10.281 5.378 9.060 1.00 93.75 125 LYS A CA 1
ATOM 967 C C . LYS A 1 125 ? -11.690 5.390 8.476 1.00 93.75 125 LYS A C 1
ATOM 969 O O . LYS A 1 125 ? -12.616 5.790 9.172 1.00 93.75 125 LYS A O 1
ATOM 974 N N . GLU A 1 126 ? -11.856 4.941 7.231 1.00 91.50 126 GLU A N 1
ATOM 975 C CA . GLU A 1 126 ? -13.171 4.821 6.580 1.00 91.50 126 GLU A CA 1
ATOM 976 C C . GLU A 1 126 ? -14.121 3.952 7.423 1.00 91.50 126 GLU A C 1
ATOM 978 O O . GLU A 1 126 ? -15.235 4.374 7.742 1.00 91.50 126 GLU A O 1
ATOM 983 N N . LEU A 1 127 ? -13.652 2.778 7.860 1.00 90.56 127 LEU A N 1
ATOM 984 C CA . LEU A 1 127 ? -14.417 1.887 8.733 1.00 90.56 127 LEU A CA 1
ATOM 985 C C . LEU A 1 127 ? -14.726 2.552 10.081 1.00 90.56 127 LEU A C 1
ATOM 987 O O . LEU A 1 127 ? -15.875 2.569 10.513 1.00 90.56 127 LEU A O 1
ATOM 991 N N . TYR A 1 128 ? -13.736 3.159 10.734 1.00 89.19 128 TYR A N 1
ATOM 992 C CA . TYR A 1 128 ? -13.907 3.803 12.038 1.00 89.19 128 TYR A CA 1
ATOM 993 C C . TYR A 1 128 ? -14.990 4.890 11.996 1.00 89.19 128 TYR A C 1
ATOM 995 O O . TYR A 1 128 ? -15.851 4.957 12.877 1.00 89.19 128 TYR A O 1
ATOM 1003 N N . GLN A 1 129 ? -14.993 5.707 10.938 1.00 89.19 129 GLN A N 1
ATOM 1004 C CA . GLN A 1 129 ? -16.014 6.732 10.718 1.00 89.19 129 GLN A CA 1
ATOM 1005 C C . GLN A 1 129 ? -17.411 6.118 10.567 1.00 89.19 129 GLN A C 1
ATOM 1007 O O . GLN A 1 129 ? -18.363 6.637 11.146 1.00 89.19 129 GLN A O 1
ATOM 1012 N N . MET A 1 130 ? -17.538 4.986 9.869 1.00 84.88 130 MET A N 1
ATOM 1013 C CA . MET A 1 130 ? -18.808 4.265 9.727 1.00 84.88 130 MET A CA 1
ATOM 1014 C C . MET A 1 130 ? -19.365 3.795 11.084 1.00 84.88 130 MET A C 1
ATOM 1016 O O . MET A 1 130 ? -20.545 4.013 11.373 1.00 84.88 130 MET A O 1
ATOM 1020 N N . TYR A 1 131 ? -18.520 3.213 11.945 1.00 83.25 131 TYR A N 1
ATOM 1021 C CA . TYR A 1 131 ? -18.909 2.746 13.287 1.00 83.25 131 TYR A CA 1
ATOM 1022 C C . TYR A 1 131 ? -19.197 3.882 14.279 1.00 83.25 131 TYR A C 1
ATOM 1024 O O . TYR A 1 131 ? -20.012 3.715 15.195 1.00 83.25 131 TYR A O 1
ATOM 1032 N N . THR A 1 132 ? -18.539 5.028 14.088 1.00 82.00 132 THR A N 1
ATOM 1033 C CA . THR A 1 132 ? -18.707 6.218 14.930 1.00 82.00 132 THR A CA 1
ATOM 1034 C C . THR A 1 132 ? -19.941 7.030 14.529 1.00 82.00 132 THR A C 1
ATOM 1036 O O . THR A 1 132 ? -20.649 7.513 15.406 1.00 82.00 132 THR A O 1
ATOM 1039 N N . ARG A 1 133 ? -20.252 7.155 13.228 1.00 77.31 133 ARG A N 1
ATOM 1040 C CA . ARG A 1 133 ? -21.402 7.946 12.746 1.00 77.31 133 ARG A CA 1
ATOM 1041 C C . ARG A 1 133 ? -22.762 7.245 12.822 1.00 77.31 133 ARG A C 1
ATOM 1043 O O . ARG A 1 133 ? -23.761 7.946 12.921 1.00 77.31 133 ARG A O 1
ATOM 1050 N N . THR A 1 134 ? -22.831 5.913 12.729 1.00 66.81 134 THR A N 1
ATOM 1051 C CA . THR A 1 134 ? -24.103 5.221 12.394 1.00 66.81 134 THR A CA 1
ATOM 1052 C C . THR A 1 134 ? -24.797 4.539 13.581 1.00 66.81 134 THR A C 1
ATOM 1054 O O . THR A 1 134 ? -25.995 4.293 13.525 1.00 66.81 134 THR A O 1
ATOM 1057 N N . TYR A 1 135 ? -24.088 4.263 14.679 1.00 56.22 135 TYR A N 1
ATOM 1058 C CA . TYR A 1 135 ? -24.655 3.591 15.857 1.00 56.22 135 TYR A CA 1
ATOM 1059 C C . TYR A 1 135 ? -24.573 4.509 17.084 1.00 56.22 135 TYR A C 1
ATOM 1061 O O . TYR A 1 135 ? -23.533 4.487 17.760 1.00 56.22 135 TYR A O 1
ATOM 1069 N N . PRO A 1 136 ? -25.610 5.315 17.387 1.00 50.12 136 PRO A N 1
ATOM 1070 C CA . PRO A 1 136 ? -25.684 5.988 18.676 1.00 50.12 136 PRO A CA 1
ATOM 1071 C C . PRO A 1 136 ? -25.737 4.919 19.770 1.00 50.12 136 PRO A C 1
ATOM 1073 O O . PRO A 1 136 ? -26.486 3.949 19.659 1.00 50.12 136 PRO A O 1
ATOM 1076 N N . VAL A 1 137 ? -24.908 5.076 20.800 1.00 54.09 137 VAL A N 1
ATOM 1077 C CA . VAL A 1 137 ? -24.963 4.248 22.008 1.00 54.09 137 VAL A CA 1
ATOM 1078 C C . VAL A 1 137 ? -26.317 4.540 22.656 1.00 54.09 137 VAL A C 1
ATOM 1080 O O . VAL A 1 137 ? -26.482 5.584 23.281 1.00 54.09 137 VAL A O 1
ATOM 1083 N N . ARG A 1 138 ? -27.323 3.694 22.409 1.00 48.72 138 ARG A N 1
ATOM 1084 C CA . ARG A 1 138 ? -28.57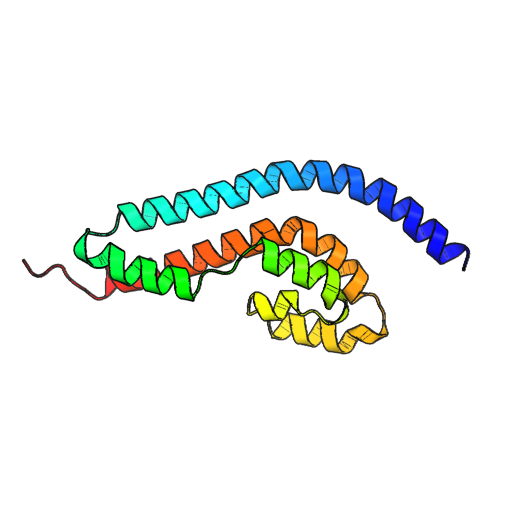1 3.737 23.173 1.00 48.72 138 ARG A CA 1
ATOM 1085 C C . ARG A 1 138 ? -28.293 3.028 24.490 1.00 48.72 138 ARG A C 1
ATOM 1087 O O . ARG A 1 138 ? -28.065 1.823 24.484 1.00 48.72 138 ARG A O 1
ATOM 1094 N N . TYR A 1 139 ? -28.227 3.829 25.548 1.00 56.12 139 TYR A N 1
ATOM 1095 C CA . TYR A 1 139 ? -28.178 3.388 26.940 1.00 56.12 139 TYR A CA 1
ATOM 1096 C C . TYR A 1 139 ? -29.452 2.623 27.301 1.00 56.12 139 TYR A C 1
ATOM 1098 O O . TYR A 1 139 ? -30.528 3.027 26.794 1.00 56.12 139 TYR A O 1
#

Foldseek 3Di:
DVVVVVVVVVCVVVLVVVLVVLLVVLVVLLVVLVVLLVVLLVPDDPVVNVVLVVVLVVPQDDLVVLLVCLQPVQLQPVSCVSLVNVVVSVVSNVCSVVCVSNVVSNSVSSNSSNVRSVSSSVVSVVSSCVSVPPDDPDD

Sequence (139 aa):
MMTVFFALLVRAVVMIPIFLLIKSKDIAAAKLSDENIARMVNALPEEKRTPFLMQLNKVKKNPTTAVLLALFLGGVGAHKFYLGQTGLGIVYLLFCWTTIPGWISLIEAFSLLVKTAKNNETKAKELYQMYTRTYPVRY

Secondary structure (DSSP, 8-state):
-HHHHHHHHHHHHHHHHHHHHHHHHHHHHHHHHHHHHHHHHHHS-HHHHHHHHHHHHHHPPPHHHHHHHHHHSTTTTHHHHHTT-HHHHHHHHHTGGGSHHHHHHHHHHHHHHHHHHHHHHHHHHHHHHHHHHH-----

pLDDT: mean 82.86, std 11.33, range [48.72, 94.19]

Nearest PDB structures (foldseek):
  7nsu-assembly1_D  TM=2.464E-01  e=3.905E+00  Escherichia coli
  3ja6-assembly1_I  TM=2.392E-01  e=9.219E+00  Escherichia coli
  2b5u-assembly2_C  TM=2.224E-01  e=7.532E+00  Escherichia coli